Protein AF-A0AA44MPT1-F1 (afdb_monomer)

Nearest PDB structures (foldseek):
  7z4w-assembly1_A  TM=2.259E-01  e=3.361E-01  Bacillus subtilis
  7jph-assembly1_B  TM=2.756E-01  e=2.831E+00  Ebola virus - Mayinga, Zaire, 1976
  8php-assembly1_A  TM=2.235E-01  e=1.874E+00  Borreliella burgdorferi B31
  5fhc-assembly1_J  TM=2.282E-01  e=3.726E+00  Ebola virus - Mayinga, Zaire, 1976

Mean predicted aligned error: 4.06 Å

Radius of gyration: 14.82 Å; Cα contacts (8 Å, |Δi|>4): 93; chains: 1; bounding box: 38×26×35 Å

InterPro domains:
  IPR043519 Nucleotidyltransferase superfamily [G3DSA:3.30.460.10] (4-99)
  IPR043519 Nucleotidyltransferase superfamily [SSF81301] (7-92)

Sequence (99 aa):
MLWHADLAAEVQDRIEGRSWSASELLVTSRAKSQDTLLAKLRRRPYLQLNTIQDIAGVRIDADLLLGEQTRLAREIADHFGADQPAIHDLRDHPHAGYR

Organism: Streptococcus pneumoniae (NCBI:txid1313)

Secondary structure (DSSP, 8-state):
-HHHHHHHHHHHHHHHTS--SSSS-EEEEEEPPHHHHHHHHHH-TT--GGG-STTEEEEEE----HHHHHHHHHHHHHHTT--GGG----SSS-BTTB-

pLDDT: mean 91.45, std 5.15, range [66.94, 97.38]

Structure (mmCIF, N/CA/C/O backbone):
data_AF-A0AA44MPT1-F1
#
_entry.id   AF-A0AA44MPT1-F1
#
loop_
_atom_site.group_PDB
_atom_site.id
_atom_site.type_symbol
_atom_site.label_atom_id
_atom_site.label_alt_id
_atom_site.label_comp_id
_atom_site.label_asym_id
_atom_site.label_entity_id
_atom_site.label_seq_id
_atom_site.pdbx_PDB_ins_code
_atom_site.Cartn_x
_atom_site.Cartn_y
_atom_site.Cartn_z
_atom_site.occupancy
_atom_site.B_iso_or_equiv
_atom_site.auth_seq_id
_atom_site.auth_comp_id
_atom_site.auth_asym_id
_atom_site.auth_atom_id
_atom_site.pdbx_PDB_model_num
ATOM 1 N N . MET A 1 1 ? -3.542 -0.818 18.376 1.00 66.94 1 MET A N 1
ATOM 2 C CA . MET A 1 1 ? -2.936 -0.246 17.151 1.00 66.94 1 MET A CA 1
ATOM 3 C C . MET A 1 1 ? -1.491 -0.665 16.950 1.00 66.94 1 MET A C 1
ATOM 5 O O . MET A 1 1 ? -1.153 -0.864 15.796 1.00 66.94 1 MET A O 1
ATOM 9 N N . LEU A 1 2 ? -0.696 -0.862 18.016 1.00 77.75 2 LEU A N 1
ATOM 10 C CA . LEU A 1 2 ? 0.694 -1.344 17.922 1.00 77.75 2 LEU A CA 1
ATOM 11 C C . LEU A 1 2 ? 0.865 -2.528 16.963 1.00 77.75 2 LEU A C 1
ATOM 13 O O . LEU A 1 2 ? 1.561 -2.373 15.977 1.00 77.75 2 LEU A O 1
ATOM 17 N N . TRP A 1 3 ? 0.082 -3.601 17.120 1.00 90.06 3 TRP A N 1
ATOM 18 C CA . TRP A 1 3 ? 0.169 -4.762 16.222 1.00 90.06 3 TRP A CA 1
ATOM 19 C C . TRP A 1 3 ? 0.052 -4.436 14.719 1.00 90.06 3 TRP A C 1
ATOM 21 O O . TRP A 1 3 ? 0.759 -5.016 13.909 1.00 90.06 3 TRP A O 1
ATOM 31 N N . HIS A 1 4 ? -0.815 -3.493 14.326 1.00 91.94 4 HIS A N 1
ATOM 32 C CA . HIS A 1 4 ? -0.952 -3.109 12.913 1.00 91.94 4 HIS A CA 1
ATOM 33 C C . HIS A 1 4 ? 0.223 -2.252 12.431 1.00 91.94 4 HIS A C 1
ATOM 35 O O . HIS A 1 4 ? 0.529 -2.256 11.244 1.00 91.94 4 HIS A O 1
ATOM 41 N N . ALA A 1 5 ? 0.849 -1.490 13.333 1.00 92.56 5 ALA A N 1
ATOM 42 C CA . ALA A 1 5 ? 2.070 -0.756 13.026 1.00 92.56 5 ALA A CA 1
ATOM 43 C C . ALA A 1 5 ? 3.248 -1.72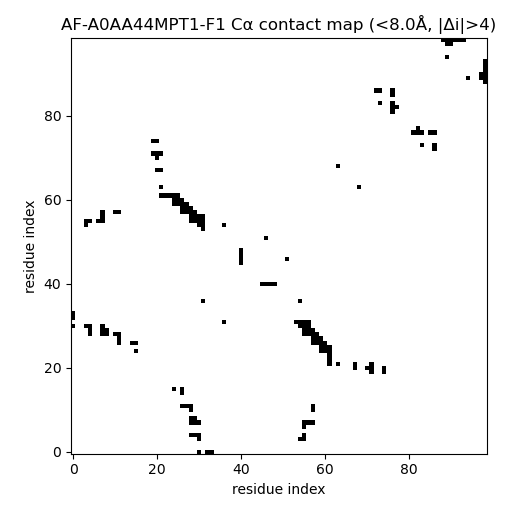5 12.878 1.00 92.56 5 ALA A C 1
ATOM 45 O O . ALA A 1 5 ? 3.959 -1.635 11.886 1.00 92.56 5 ALA A O 1
ATOM 46 N N . ASP A 1 6 ? 3.370 -2.690 13.792 1.00 95.50 6 ASP A N 1
ATOM 47 C CA . ASP A 1 6 ? 4.399 -3.733 13.755 1.00 95.50 6 ASP A CA 1
ATOM 48 C C . ASP A 1 6 ? 4.269 -4.581 12.482 1.00 95.50 6 ASP A C 1
ATOM 50 O O . ASP A 1 6 ? 5.249 -4.781 11.773 1.00 95.50 6 ASP A O 1
ATOM 54 N N . LEU A 1 7 ? 3.044 -4.987 12.122 1.00 95.31 7 LEU A N 1
ATOM 55 C CA . LEU A 1 7 ? 2.773 -5.695 10.869 1.00 95.31 7 LEU A CA 1
ATOM 56 C C . LEU A 1 7 ? 3.169 -4.862 9.642 1.00 95.31 7 LEU A C 1
ATOM 58 O O . LEU A 1 7 ? 3.772 -5.385 8.711 1.00 95.31 7 LEU A O 1
ATOM 62 N N . ALA A 1 8 ? 2.814 -3.573 9.612 1.00 96.19 8 ALA A N 1
ATOM 63 C CA . ALA A 1 8 ? 3.145 -2.713 8.479 1.00 96.19 8 ALA A CA 1
ATOM 64 C C . ALA A 1 8 ? 4.665 -2.511 8.346 1.00 96.19 8 ALA A C 1
ATOM 66 O O . ALA A 1 8 ? 5.173 -2.513 7.226 1.00 96.19 8 ALA A O 1
ATOM 67 N N . ALA A 1 9 ? 5.376 -2.378 9.470 1.00 96.50 9 ALA A N 1
ATOM 68 C CA . ALA A 1 9 ? 6.832 -2.285 9.506 1.00 96.50 9 ALA A CA 1
ATOM 69 C C . ALA A 1 9 ? 7.490 -3.588 9.030 1.00 96.50 9 ALA A C 1
ATOM 71 O O . ALA A 1 9 ? 8.348 -3.552 8.158 1.00 96.50 9 ALA A O 1
ATOM 72 N N . GLU A 1 10 ? 7.016 -4.747 9.496 1.00 96.88 10 GLU A N 1
ATOM 73 C CA . GLU A 1 10 ? 7.530 -6.047 9.050 1.00 96.88 10 GLU A CA 1
ATOM 74 C C . GLU A 1 10 ? 7.349 -6.249 7.536 1.00 96.88 10 GLU A C 1
ATOM 76 O O . GLU A 1 10 ? 8.241 -6.750 6.852 1.00 96.88 10 GLU A O 1
ATOM 81 N N . VAL A 1 11 ? 6.198 -5.849 6.984 1.00 96.81 11 VAL A N 1
ATOM 82 C CA . VAL A 1 11 ? 5.956 -5.915 5.535 1.00 96.81 11 VAL A CA 1
ATOM 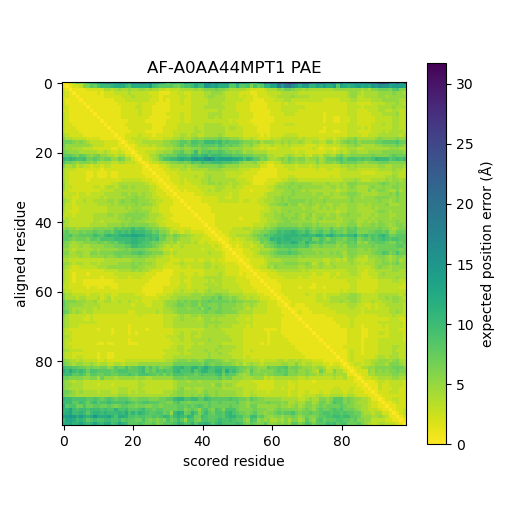83 C C . VAL A 1 11 ? 6.878 -4.956 4.779 1.00 96.81 11 VAL A C 1
ATOM 85 O O . VAL A 1 11 ? 7.389 -5.338 3.727 1.00 96.81 11 VAL A O 1
ATOM 88 N N . GLN A 1 12 ? 7.123 -3.749 5.301 1.00 97.38 12 GLN A N 1
ATOM 89 C CA . GLN A 1 12 ? 8.099 -2.820 4.726 1.00 97.38 12 GLN A CA 1
ATOM 90 C C . GLN A 1 12 ? 9.501 -3.444 4.694 1.00 97.38 12 GLN A C 1
ATOM 92 O O . GLN A 1 12 ? 10.087 -3.506 3.616 1.00 97.38 12 GLN A O 1
ATOM 97 N N . ASP A 1 13 ? 9.989 -3.986 5.812 1.00 96.88 13 ASP A N 1
ATOM 98 C CA . ASP A 1 13 ? 11.320 -4.602 5.904 1.00 96.88 13 ASP A CA 1
ATOM 99 C C . ASP A 1 13 ? 11.483 -5.766 4.913 1.00 96.88 13 ASP A C 1
ATOM 101 O O . ASP A 1 13 ? 12.521 -5.919 4.267 1.00 96.88 13 ASP A O 1
ATOM 105 N N . ARG A 1 14 ? 10.438 -6.588 4.742 1.00 96.50 14 ARG A N 1
ATOM 106 C CA . ARG A 1 14 ? 10.438 -7.683 3.757 1.00 96.50 14 ARG A CA 1
ATOM 107 C C . ARG A 1 14 ? 10.515 -7.177 2.319 1.00 96.50 14 ARG A C 1
ATOM 109 O O . ARG A 1 14 ? 11.157 -7.822 1.491 1.00 96.50 14 ARG A O 1
ATOM 116 N N . ILE A 1 15 ? 9.854 -6.058 2.017 1.00 96.12 15 ILE A N 1
ATOM 117 C CA . ILE A 1 15 ? 9.907 -5.447 0.687 1.00 96.12 15 ILE A CA 1
ATOM 118 C C . ILE A 1 15 ? 11.284 -4.820 0.452 1.00 96.12 15 ILE A C 1
ATOM 120 O O . ILE A 1 15 ? 11.884 -5.063 -0.590 1.00 96.12 15 ILE A O 1
ATOM 124 N N . GLU A 1 16 ? 11.830 -4.084 1.416 1.00 95.19 16 GLU A N 1
ATOM 125 C CA . GLU A 1 16 ? 13.158 -3.465 1.305 1.00 95.19 16 GLU A CA 1
ATOM 126 C C . GLU A 1 16 ? 14.296 -4.499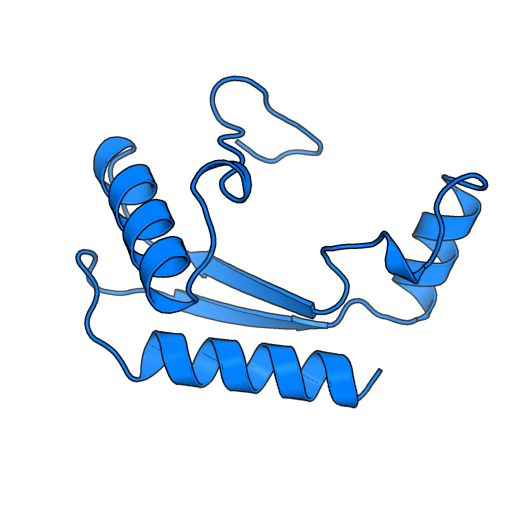 1.246 1.00 95.19 16 GLU A C 1
ATOM 128 O O . GLU A 1 16 ? 15.292 -4.295 0.554 1.00 95.19 16 GLU A O 1
ATOM 133 N N . GLY A 1 17 ? 14.142 -5.642 1.920 1.00 93.44 17 GLY A N 1
ATOM 134 C CA . GLY A 1 17 ? 15.142 -6.711 1.974 1.00 93.44 17 GLY A CA 1
ATOM 135 C C . GLY A 1 17 ? 15.282 -7.548 0.697 1.00 93.44 17 GLY A C 1
ATOM 136 O O . GLY A 1 17 ? 16.056 -8.509 0.683 1.00 93.44 17 GLY A O 1
ATOM 137 N N . ARG A 1 18 ? 14.540 -7.231 -0.370 1.00 92.19 18 ARG A N 1
ATOM 138 C CA . ARG A 1 18 ? 14.493 -8.014 -1.610 1.00 92.19 18 ARG A CA 1
ATOM 139 C C . ARG A 1 18 ? 14.710 -7.142 -2.846 1.00 92.19 18 ARG A C 1
ATOM 141 O O . ARG A 1 18 ? 14.316 -5.985 -2.899 1.00 92.19 18 ARG A O 1
ATOM 148 N N . SER A 1 19 ? 15.303 -7.737 -3.881 1.00 92.81 19 SER A N 1
ATOM 149 C CA . SER A 1 19 ? 15.357 -7.146 -5.221 1.00 92.81 19 SER A CA 1
ATOM 150 C C . SER A 1 19 ? 14.065 -7.409 -5.996 1.00 92.81 19 SER A C 1
ATOM 152 O O . SER A 1 19 ? 13.616 -8.554 -6.083 1.00 92.81 19 SER A O 1
ATOM 154 N N . TRP A 1 20 ? 13.520 -6.351 -6.590 1.00 94.81 20 TRP A N 1
ATOM 155 C CA . TRP A 1 20 ? 12.306 -6.365 -7.406 1.00 94.81 20 TRP A CA 1
ATOM 156 C C . TRP A 1 20 ? 12.636 -6.053 -8.864 1.00 94.81 20 TRP A C 1
ATOM 158 O O . TRP A 1 20 ? 13.742 -5.611 -9.183 1.00 94.81 20 TRP A O 1
ATOM 168 N N . SER A 1 21 ? 11.667 -6.234 -9.761 1.00 91.25 21 SER A N 1
ATOM 169 C CA . SER A 1 21 ? 11.797 -5.799 -11.160 1.00 91.25 21 SER A CA 1
ATOM 170 C C . SER A 1 21 ? 12.012 -4.288 -11.336 1.00 91.25 21 SER A C 1
ATOM 172 O O . SER A 1 21 ? 12.489 -3.871 -12.389 1.00 91.25 21 SER A O 1
ATOM 174 N N . ALA A 1 22 ? 11.690 -3.490 -10.316 1.00 89.88 22 ALA A N 1
ATOM 175 C CA . ALA A 1 22 ? 11.903 -2.051 -10.259 1.00 89.88 22 ALA A CA 1
ATOM 176 C C . ALA A 1 22 ? 13.073 -1.692 -9.328 1.00 89.88 22 ALA A C 1
ATOM 178 O O . ALA A 1 22 ? 13.231 -2.281 -8.256 1.00 89.88 22 ALA A O 1
ATOM 179 N N . SER A 1 23 ? 13.871 -0.702 -9.730 1.00 84.75 23 SER A N 1
ATOM 180 C CA . SER A 1 23 ? 14.935 -0.111 -8.912 1.00 84.75 23 SER A CA 1
ATOM 181 C C . SER A 1 23 ? 14.431 1.097 -8.118 1.00 84.75 23 SER A C 1
ATOM 183 O O . SER A 1 23 ? 13.43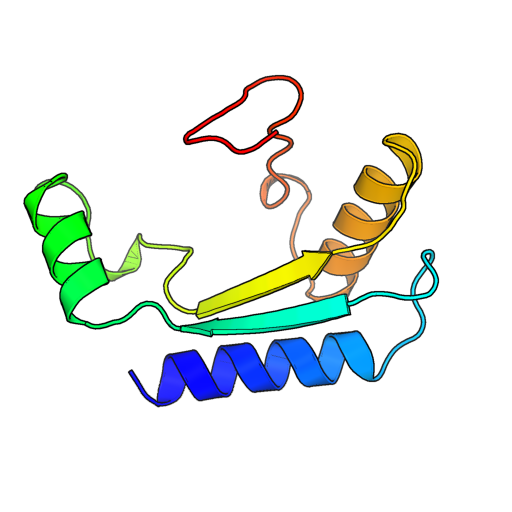5 1.709 -8.490 1.00 84.75 23 SER A O 1
ATOM 185 N N . GLU A 1 24 ? 15.147 1.455 -7.047 1.00 88.81 24 GLU A N 1
ATOM 186 C CA . GLU A 1 24 ? 14.937 2.706 -6.291 1.00 88.81 24 GLU A CA 1
ATOM 187 C C . GLU A 1 24 ? 13.528 2.866 -5.689 1.00 88.81 24 GLU A C 1
ATOM 189 O O . GLU A 1 24 ? 12.918 3.932 -5.735 1.00 88.81 24 GLU A O 1
ATOM 194 N N . LEU A 1 25 ? 13.005 1.793 -5.091 1.00 94.69 25 LEU A N 1
ATOM 195 C CA . LEU A 1 25 ? 11.727 1.836 -4.386 1.00 94.69 25 LEU A CA 1
ATOM 196 C C . LEU A 1 25 ? 11.841 2.656 -3.095 1.00 94.69 25 LEU A C 1
ATOM 198 O O . LEU A 1 25 ? 12.615 2.307 -2.202 1.00 94.69 25 LEU A O 1
ATOM 202 N N . LEU A 1 26 ? 11.013 3.690 -2.952 1.00 96.25 26 LEU A N 1
ATOM 203 C CA . LEU A 1 26 ? 10.768 4.332 -1.666 1.00 96.25 26 LEU A CA 1
ATOM 204 C C . LEU A 1 26 ? 9.596 3.627 -0.982 1.00 96.25 26 LEU A C 1
ATOM 206 O O . LEU A 1 26 ? 8.439 3.802 -1.368 1.00 96.25 26 LEU A O 1
ATOM 210 N N . VAL A 1 27 ? 9.897 2.828 0.040 1.00 96.94 27 VAL A N 1
ATOM 211 C CA . VAL A 1 27 ? 8.895 2.072 0.794 1.00 96.94 27 VAL A CA 1
ATOM 212 C C . VAL A 1 27 ? 8.589 2.800 2.100 1.00 96.94 27 VAL A C 1
ATOM 214 O O . VAL A 1 27 ? 9.481 3.214 2.833 1.00 96.94 27 VAL A O 1
ATOM 217 N N . THR A 1 28 ? 7.307 2.992 2.396 1.00 97.25 28 THR A N 1
ATOM 218 C CA . THR A 1 28 ? 6.856 3.584 3.661 1.00 97.25 28 THR A CA 1
ATOM 219 C C . THR A 1 28 ? 5.697 2.789 4.237 1.00 97.25 28 THR A C 1
ATOM 221 O O . THR A 1 28 ? 4.770 2.408 3.523 1.00 97.25 28 THR A O 1
ATOM 224 N N . SER A 1 29 ? 5.717 2.552 5.544 1.00 96.31 29 SER A N 1
ATOM 225 C CA . SER A 1 29 ? 4.639 1.876 6.261 1.00 96.31 29 SER A CA 1
ATOM 226 C C . SER A 1 29 ? 3.842 2.841 7.131 1.00 96.31 29 SER A C 1
ATOM 228 O O . SER A 1 29 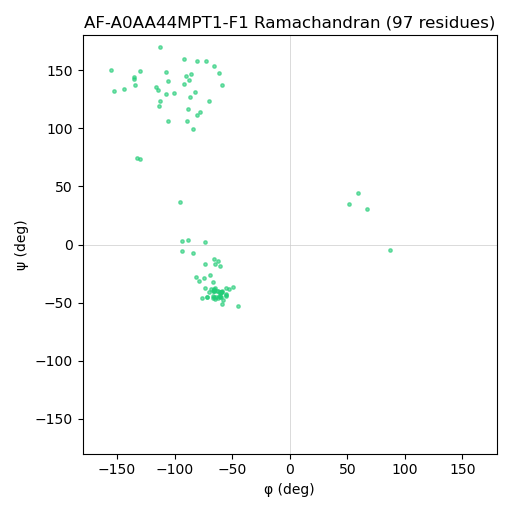? 4.336 3.846 7.650 1.00 96.31 29 SER A O 1
ATOM 230 N N . ARG A 1 30 ? 2.551 2.546 7.288 1.00 93.88 30 ARG A N 1
ATOM 231 C CA . ARG A 1 30 ? 1.663 3.290 8.176 1.00 93.88 30 ARG A CA 1
ATOM 232 C C . ARG A 1 30 ? 0.524 2.411 8.671 1.00 93.88 30 ARG A C 1
ATOM 234 O O . ARG A 1 30 ? -0.226 1.837 7.886 1.00 93.88 30 ARG A O 1
ATOM 241 N N . ALA A 1 31 ? 0.289 2.450 9.979 1.00 94.44 31 ALA A N 1
ATOM 242 C CA . ALA A 1 31 ? -0.995 2.061 10.545 1.00 94.44 31 ALA A CA 1
ATOM 243 C C . ALA A 1 31 ? -1.959 3.255 10.585 1.00 94.44 31 ALA A C 1
ATOM 245 O O . ALA A 1 31 ? -1.584 4.399 10.877 1.00 94.44 31 ALA A O 1
ATOM 246 N N . LYS A 1 32 ? -3.238 3.005 10.303 1.00 91.19 32 LYS A N 1
ATOM 247 C CA . LYS A 1 32 ? -4.296 4.006 10.480 1.00 91.19 32 LYS A CA 1
ATOM 248 C C . LYS A 1 32 ? -4.376 4.392 11.964 1.00 91.19 32 LYS A C 1
ATOM 250 O O . LYS A 1 32 ? -4.107 3.560 12.812 1.00 91.19 32 LYS A O 1
ATOM 255 N N . SER A 1 33 ? -4.727 5.628 12.322 1.00 91.12 33 SER A N 1
ATOM 256 C CA . SER A 1 33 ? -4.942 5.956 13.745 1.00 91.12 33 SER A CA 1
ATOM 257 C C . SER A 1 33 ? -6.331 5.510 14.207 1.00 91.12 33 SER A C 1
ATOM 259 O O . SER A 1 33 ? -7.248 5.387 13.388 1.00 91.12 33 SER A O 1
ATOM 261 N N . GLN A 1 34 ? -6.508 5.315 15.517 1.00 91.81 34 GLN A N 1
ATOM 262 C CA . GLN A 1 34 ? -7.818 5.014 16.105 1.00 91.81 34 GLN A CA 1
ATOM 263 C C . GLN A 1 34 ? -8.859 6.081 15.736 1.00 91.81 34 GLN A C 1
ATOM 265 O O . GLN A 1 34 ? -9.954 5.732 15.301 1.00 91.81 34 GLN A O 1
ATOM 270 N N . ASP A 1 35 ? -8.500 7.364 15.811 1.00 92.81 35 ASP A N 1
ATOM 271 C CA . ASP A 1 35 ? -9.404 8.464 15.453 1.00 92.81 35 ASP A CA 1
ATOM 272 C C . ASP A 1 35 ? -9.810 8.423 13.979 1.00 92.81 35 ASP A C 1
ATOM 274 O O . ASP A 1 35 ? -10.978 8.611 13.637 1.00 92.81 35 ASP A O 1
ATOM 278 N N . THR A 1 36 ? -8.865 8.103 13.091 1.00 90.69 36 THR A N 1
ATOM 279 C CA . THR A 1 36 ? -9.145 7.991 11.654 1.00 90.69 36 THR A CA 1
ATOM 280 C C . THR A 1 36 ? -10.050 6.786 11.361 1.00 90.69 36 THR A C 1
ATOM 282 O O . THR A 1 36 ? -10.937 6.872 10.510 1.00 90.69 36 THR A O 1
ATOM 285 N N . LEU A 1 37 ? -9.860 5.661 12.063 1.00 91.56 37 LEU A N 1
ATOM 286 C CA . LEU A 1 37 ? -10.749 4.497 11.967 1.00 91.56 37 LEU A CA 1
ATOM 287 C C . LEU A 1 37 ? -12.154 4.828 12.471 1.00 91.56 37 LEU A C 1
ATOM 289 O O . LEU A 1 37 ? -13.130 4.532 11.786 1.00 91.56 37 LEU A O 1
ATOM 293 N N . LEU A 1 38 ? -12.262 5.502 13.617 1.00 92.38 38 LEU A N 1
ATOM 294 C CA . LEU A 1 38 ? -13.543 5.917 14.180 1.00 92.38 38 LEU A CA 1
ATOM 295 C C . LEU A 1 38 ? -14.284 6.871 13.236 1.00 92.38 38 LEU A C 1
ATOM 297 O O . LEU A 1 38 ? -15.475 6.688 12.987 1.00 92.38 38 LEU A O 1
ATOM 301 N N . ALA A 1 39 ? -13.585 7.846 12.652 1.00 92.38 39 ALA A N 1
ATOM 302 C CA . ALA A 1 39 ? -14.149 8.737 11.642 1.00 92.38 39 ALA A CA 1
ATOM 303 C C . ALA A 1 39 ? -14.634 7.967 10.399 1.00 92.38 39 ALA A C 1
ATOM 305 O O . ALA A 1 39 ? -15.725 8.236 9.889 1.00 92.38 39 ALA A O 1
ATOM 306 N N . LYS A 1 40 ? -13.866 6.969 9.934 1.00 90.06 40 LYS A N 1
ATOM 307 C CA . LYS A 1 40 ? -14.240 6.107 8.799 1.00 90.06 40 LYS A CA 1
ATOM 308 C C . LYS A 1 40 ? -15.508 5.299 9.092 1.00 90.06 40 LYS A C 1
ATOM 310 O O . LYS A 1 40 ? -16.406 5.291 8.253 1.00 90.06 40 LYS A O 1
ATOM 315 N N . LEU A 1 41 ? -15.597 4.679 10.270 1.00 92.06 41 LEU A N 1
ATOM 316 C CA . LEU A 1 41 ? -16.762 3.897 10.702 1.00 92.06 41 LEU A CA 1
ATOM 317 C C . LEU A 1 41 ? -18.004 4.777 10.893 1.00 92.06 41 LEU A C 1
ATOM 319 O O . LEU A 1 41 ? -19.086 4.417 10.445 1.00 92.06 41 LEU A O 1
ATOM 323 N N . ARG A 1 42 ? -17.852 5.981 11.459 1.00 93.56 42 ARG A N 1
ATOM 324 C CA . ARG A 1 42 ? -18.957 6.948 11.588 1.00 93.56 42 ARG A CA 1
ATOM 325 C C . ARG A 1 42 ? -19.502 7.405 10.235 1.00 93.56 42 ARG A C 1
ATOM 327 O O . ARG A 1 42 ? -20.711 7.522 10.079 1.00 93.56 42 ARG A O 1
ATOM 334 N N . ARG A 1 43 ? -18.631 7.633 9.242 1.00 91.81 43 ARG A N 1
ATOM 335 C CA . ARG A 1 43 ? -19.046 8.000 7.874 1.00 91.81 43 ARG A CA 1
ATOM 336 C C . ARG A 1 43 ? -19.730 6.843 7.136 1.00 91.81 43 ARG A C 1
ATOM 338 O O . ARG A 1 43 ? -20.482 7.080 6.196 1.00 91.81 43 ARG A O 1
ATOM 345 N N . ARG A 1 44 ? -19.425 5.597 7.507 1.00 90.50 44 ARG A N 1
ATOM 346 C CA . ARG A 1 44 ? -19.879 4.370 6.833 1.00 90.50 44 ARG A CA 1
ATOM 347 C C . ARG A 1 44 ? -20.405 3.381 7.884 1.00 90.50 44 ARG A C 1
ATOM 349 O O . ARG A 1 44 ? -19.724 2.401 8.171 1.00 90.50 44 ARG A O 1
ATOM 356 N N . PRO A 1 45 ? -21.604 3.612 8.447 1.00 86.06 45 PRO A N 1
ATOM 357 C CA . PRO A 1 45 ? -22.108 2.852 9.597 1.00 86.06 45 PRO A CA 1
ATOM 358 C C . PRO A 1 45 ? -22.366 1.364 9.310 1.00 86.06 45 PRO A C 1
ATOM 360 O O . PRO A 1 45 ? -22.453 0.569 10.237 1.00 86.06 45 PRO A O 1
ATOM 363 N N . TYR A 1 46 ? -22.459 0.974 8.037 1.00 91.12 46 TYR A N 1
ATOM 364 C CA . TYR A 1 46 ? -22.596 -0.419 7.599 1.00 91.12 46 TYR A CA 1
ATOM 365 C C . TYR A 1 46 ? -21.256 -1.168 7.484 1.00 91.12 46 TYR A C 1
ATOM 367 O O . TYR A 1 46 ? -21.239 -2.365 7.208 1.00 91.12 46 TYR A O 1
ATOM 375 N N . LEU A 1 47 ? -20.126 -0.475 7.636 1.00 89.50 47 LEU A N 1
ATOM 376 C CA . LEU A 1 47 ? -18.797 -1.054 7.476 1.00 89.50 47 LEU A CA 1
ATOM 377 C C . LEU A 1 47 ? -18.341 -1.675 8.802 1.00 89.50 47 LEU A C 1
ATOM 379 O O . LEU A 1 47 ? -18.328 -0.999 9.829 1.00 89.50 47 LEU A O 1
ATOM 383 N N . GLN A 1 48 ? -17.941 -2.945 8.790 1.00 89.19 48 GLN A N 1
ATOM 384 C CA . GLN A 1 48 ? -17.420 -3.615 9.985 1.00 89.19 48 GLN A CA 1
ATOM 385 C C . GLN A 1 48 ? -15.899 -3.448 10.075 1.00 89.19 48 GLN A C 1
ATOM 387 O O . GLN A 1 48 ? -15.212 -3.443 9.053 1.00 89.19 48 GLN A O 1
ATOM 392 N N . LEU A 1 49 ? -15.345 -3.320 11.284 1.00 86.44 49 LEU A N 1
ATOM 393 C CA . LEU A 1 49 ? -13.906 -3.076 11.477 1.00 86.44 49 LEU A CA 1
ATOM 394 C C . LEU A 1 49 ? -13.024 -4.138 10.797 1.00 86.44 49 LEU A C 1
ATOM 396 O O . LEU A 1 49 ? -12.060 -3.785 10.130 1.00 86.44 49 LEU A O 1
ATOM 400 N N . ASN A 1 50 ? -13.393 -5.416 10.901 1.00 86.25 50 ASN A N 1
ATOM 401 C CA . ASN A 1 50 ? -12.700 -6.545 10.265 1.00 86.25 50 ASN A CA 1
ATOM 402 C C . ASN A 1 50 ? -12.764 -6.541 8.725 1.00 86.25 50 ASN A C 1
ATOM 404 O O . ASN A 1 50 ? -12.040 -7.298 8.092 1.00 86.25 50 ASN A O 1
ATOM 408 N N . THR A 1 51 ? -13.616 -5.710 8.121 1.00 88.56 51 THR A N 1
ATOM 409 C CA . THR A 1 51 ? -13.705 -5.550 6.657 1.00 88.56 51 THR A CA 1
ATOM 410 C C . THR A 1 51 ? -12.837 -4.400 6.137 1.00 88.56 51 THR A C 1
ATOM 412 O O . THR A 1 51 ? -12.736 -4.190 4.929 1.00 88.56 51 THR A O 1
ATOM 415 N N . ILE A 1 52 ? -12.206 -3.625 7.029 1.00 88.56 52 ILE A N 1
ATOM 416 C CA . ILE A 1 52 ? -11.291 -2.548 6.648 1.00 88.56 52 ILE A CA 1
ATOM 417 C C . ILE A 1 52 ? -9.944 -3.162 6.262 1.00 88.56 52 ILE A C 1
ATOM 419 O O . ILE A 1 52 ? -9.238 -3.690 7.111 1.00 88.56 52 ILE A O 1
ATOM 423 N N . GLN A 1 53 ? -9.573 -3.043 4.988 1.00 86.94 53 GLN A N 1
ATOM 424 C CA . GLN A 1 53 ? -8.312 -3.582 4.467 1.00 86.94 53 GLN A CA 1
ATOM 425 C C . GLN A 1 53 ? -7.102 -2.671 4.744 1.00 86.94 53 GLN A C 1
ATOM 427 O O . GLN A 1 53 ? -5.990 -3.148 4.909 1.00 86.94 53 GLN A O 1
ATOM 432 N N . ASP A 1 54 ? -7.309 -1.355 4.856 1.00 88.81 54 ASP A N 1
ATOM 433 C CA . ASP A 1 54 ? -6.253 -0.340 5.006 1.00 88.81 54 ASP A CA 1
ATOM 434 C C . ASP A 1 54 ? -5.983 0.044 6.476 1.00 88.81 54 ASP A C 1
ATOM 436 O O . ASP A 1 54 ? -5.772 1.222 6.793 1.00 88.81 54 ASP A O 1
ATOM 440 N N . ILE A 1 55 ? -6.052 -0.924 7.400 1.00 93.06 55 ILE A N 1
ATOM 441 C CA . ILE A 1 55 ? -5.680 -0.687 8.807 1.00 93.06 55 ILE A CA 1
ATOM 442 C C . ILE A 1 55 ? -4.154 -0.643 8.949 1.00 93.06 55 ILE A C 1
ATOM 444 O O . ILE A 1 55 ? -3.637 0.274 9.588 1.00 93.06 55 ILE A O 1
ATOM 448 N N . ALA A 1 56 ? -3.461 -1.601 8.333 1.00 94.44 56 ALA A N 1
ATOM 449 C CA . ALA A 1 56 ? -2.015 -1.636 8.146 1.00 94.44 56 ALA A CA 1
ATOM 450 C C . ALA A 1 56 ? -1.741 -1.494 6.645 1.00 94.44 56 ALA A C 1
ATOM 452 O O .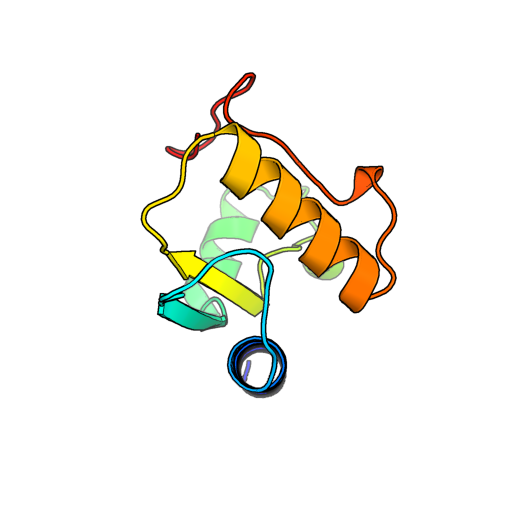 ALA A 1 56 ? -2.287 -2.261 5.856 1.00 94.44 56 ALA A O 1
ATOM 453 N N . GLY A 1 57 ? -0.963 -0.493 6.244 1.00 94.38 57 GLY A N 1
ATOM 454 C CA . GLY A 1 57 ? -0.684 -0.228 4.837 1.00 94.38 57 GLY A CA 1
ATOM 455 C C . GLY A 1 57 ? 0.789 0.053 4.594 1.00 94.38 57 GLY A C 1
ATOM 456 O O . GLY A 1 57 ? 1.436 0.729 5.395 1.00 94.38 57 GLY A O 1
ATOM 457 N N . VAL A 1 58 ? 1.286 -0.438 3.462 1.00 96.50 58 VAL A N 1
ATOM 458 C CA . VAL A 1 58 ? 2.602 -0.105 2.919 1.00 96.50 58 VAL A CA 1
ATOM 459 C C . VAL A 1 58 ? 2.402 0.597 1.584 1.00 96.50 58 VAL A C 1
ATOM 461 O O . VAL A 1 58 ? 1.565 0.190 0.776 1.00 96.50 58 VAL A O 1
ATOM 464 N N . ARG A 1 59 ? 3.138 1.685 1.378 1.00 95.44 59 ARG A N 1
ATOM 465 C CA . ARG A 1 59 ? 3.153 2.475 0.154 1.00 95.44 59 ARG A CA 1
ATOM 466 C C . ARG A 1 59 ? 4.527 2.360 -0.481 1.00 95.44 59 ARG A C 1
ATOM 468 O O . ARG A 1 59 ? 5.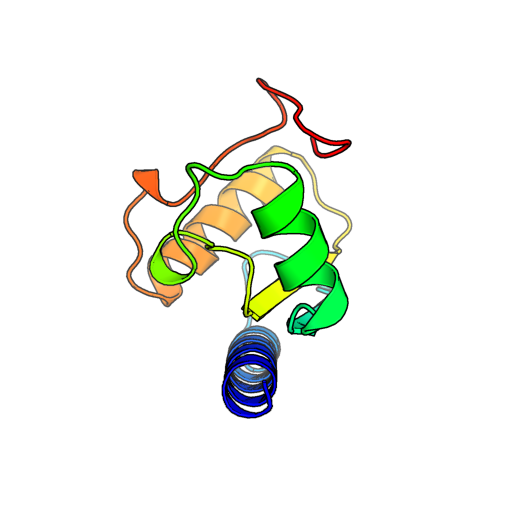535 2.516 0.201 1.00 95.44 59 ARG A O 1
ATOM 475 N N . ILE A 1 60 ? 4.527 2.114 -1.783 1.00 95.75 60 ILE A N 1
ATOM 476 C CA . ILE A 1 60 ? 5.720 2.115 -2.617 1.00 95.75 60 ILE A CA 1
ATOM 477 C C . ILE A 1 60 ? 5.580 3.291 -3.573 1.00 95.75 60 ILE A C 1
ATOM 479 O O . ILE A 1 60 ? 4.621 3.343 -4.344 1.00 95.75 60 ILE A O 1
ATOM 483 N N . ASP A 1 61 ? 6.517 4.227 -3.499 1.00 94.88 61 ASP A N 1
ATOM 484 C CA . ASP A 1 61 ? 6.677 5.295 -4.476 1.00 94.88 61 ASP A CA 1
ATOM 485 C C . ASP A 1 61 ? 7.933 4.992 -5.309 1.00 94.88 61 ASP A C 1
ATOM 487 O O . ASP A 1 61 ? 8.994 4.682 -4.767 1.00 94.88 61 ASP A O 1
ATOM 491 N N . ALA A 1 62 ? 7.796 5.027 -6.632 1.00 93.12 62 ALA A N 1
ATOM 492 C CA . ALA A 1 62 ? 8.874 4.755 -7.577 1.00 93.12 62 ALA A CA 1
ATOM 493 C C . ALA A 1 62 ? 8.582 5.454 -8.911 1.00 93.12 62 ALA A C 1
ATOM 495 O O . ALA A 1 62 ? 7.414 5.637 -9.268 1.00 93.12 62 ALA A O 1
ATOM 496 N N . ASP A 1 63 ? 9.631 5.832 -9.643 1.00 94.31 63 ASP A N 1
ATOM 497 C CA . ASP A 1 63 ? 9.501 6.363 -11.002 1.00 94.31 63 ASP A CA 1
ATOM 498 C C . ASP A 1 63 ? 9.417 5.196 -11.991 1.00 94.31 63 ASP A C 1
ATOM 500 O O . ASP A 1 63 ? 10.417 4.549 -12.297 1.00 94.31 63 ASP A O 1
ATOM 504 N N . LEU A 1 64 ? 8.193 4.863 -12.407 1.00 92.88 64 LEU A N 1
ATOM 505 C CA . LEU A 1 64 ? 7.890 3.680 -13.209 1.00 92.88 64 LEU A CA 1
ATOM 506 C C . LEU A 1 64 ? 6.944 4.020 -14.352 1.00 92.88 64 LEU A C 1
ATOM 508 O O . LEU A 1 64 ? 5.970 4.763 -14.197 1.00 92.88 64 LEU A O 1
ATOM 512 N N . LEU A 1 65 ? 7.151 3.361 -15.487 1.00 94.12 65 LEU A N 1
ATOM 513 C CA . LEU A 1 65 ? 6.147 3.290 -16.535 1.00 94.12 65 LEU A CA 1
ATOM 514 C C . LEU A 1 65 ? 4.929 2.494 -16.044 1.00 94.12 65 LEU A C 1
ATOM 516 O O . LEU A 1 65 ? 5.024 1.575 -15.229 1.00 94.12 65 LEU A O 1
ATOM 520 N N . LEU A 1 66 ? 3.758 2.774 -16.619 1.00 91.50 66 LEU A N 1
ATOM 521 C CA . LEU A 1 66 ? 2.501 2.109 -16.242 1.00 91.50 66 LEU A CA 1
ATOM 522 C C . LEU A 1 66 ? 2.572 0.570 -16.349 1.00 91.50 66 LEU A C 1
ATOM 524 O O . LEU A 1 66 ? 2.013 -0.157 -15.520 1.00 91.50 66 LEU A O 1
ATOM 528 N N . GLY A 1 67 ? 3.274 0.054 -17.361 1.00 92.12 67 GLY A N 1
ATOM 529 C CA . GLY A 1 67 ? 3.500 -1.385 -17.513 1.00 92.12 67 GLY A CA 1
ATOM 530 C C . GLY A 1 67 ? 4.361 -1.973 -16.390 1.00 92.12 67 GLY A C 1
ATOM 531 O O . GLY A 1 67 ? 4.061 -3.054 -15.885 1.00 92.12 67 GLY A O 1
ATOM 532 N N . GLU A 1 68 ? 5.382 -1.236 -15.952 1.00 94.56 68 GLU A N 1
ATOM 533 C CA . GLU A 1 68 ? 6.298 -1.633 -14.877 1.00 94.56 68 GLU A CA 1
ATOM 534 C C . GLU A 1 68 ? 5.596 -1.610 -13.520 1.00 94.56 68 GLU A C 1
ATOM 536 O O . GLU A 1 68 ? 5.710 -2.571 -12.765 1.00 94.56 68 GLU A O 1
ATOM 541 N N . GLN A 1 69 ? 4.762 -0.599 -13.262 1.00 93.94 69 GLN A N 1
ATOM 542 C CA . GLN A 1 69 ? 3.903 -0.542 -12.075 1.00 93.94 69 GLN A CA 1
ATOM 543 C C . GLN A 1 69 ? 3.006 -1.789 -11.965 1.00 93.94 69 GLN A C 1
ATOM 545 O O . GLN A 1 69 ? 2.883 -2.389 -10.899 1.00 93.94 69 GLN A O 1
ATOM 550 N N . THR A 1 70 ? 2.411 -2.219 -13.083 1.00 93.88 70 THR A N 1
ATOM 551 C CA . THR A 1 70 ? 1.551 -3.418 -13.127 1.00 93.88 70 THR A CA 1
ATOM 552 C C . THR A 1 70 ? 2.352 -4.690 -12.861 1.00 93.88 70 THR A C 1
ATOM 554 O O . THR A 1 70 ? 1.882 -5.597 -12.174 1.00 93.88 70 THR A O 1
ATOM 557 N N . ARG A 1 71 ? 3.565 -4.772 -13.419 1.00 95.06 71 ARG A N 1
ATOM 558 C CA . ARG A 1 71 ? 4.471 -5.905 -13.218 1.00 95.06 71 ARG A CA 1
ATOM 559 C C . ARG A 1 71 ? 4.912 -6.005 -11.761 1.00 95.06 71 ARG A C 1
ATOM 561 O O . ARG A 1 71 ? 4.813 -7.088 -11.196 1.00 95.06 71 ARG A O 1
ATOM 568 N N . LEU A 1 72 ? 5.316 -4.886 -11.162 1.00 95.50 72 LEU A N 1
ATOM 569 C CA . LEU A 1 72 ? 5.705 -4.810 -9.758 1.00 95.50 72 LEU A CA 1
ATOM 570 C C . LEU A 1 72 ? 4.544 -5.212 -8.837 1.00 95.50 72 LEU A C 1
ATOM 572 O O . LEU A 1 72 ? 4.736 -6.011 -7.928 1.00 95.50 72 LEU A O 1
ATOM 576 N N . ALA A 1 73 ? 3.324 -4.733 -9.107 1.00 95.06 73 ALA A N 1
ATOM 577 C CA . ALA A 1 73 ? 2.142 -5.110 -8.328 1.00 95.06 73 ALA A CA 1
ATOM 578 C C . ALA A 1 73 ? 1.879 -6.627 -8.346 1.00 95.06 73 ALA A C 1
ATOM 580 O O . ALA A 1 73 ? 1.564 -7.210 -7.309 1.00 95.06 73 ALA A O 1
ATOM 581 N N . ARG A 1 74 ? 2.045 -7.276 -9.507 1.00 95.38 74 ARG A N 1
ATOM 582 C CA . ARG A 1 74 ? 1.928 -8.739 -9.637 1.00 95.38 74 ARG A CA 1
ATOM 583 C C . ARG A 1 74 ? 3.041 -9.470 -8.897 1.00 95.38 74 ARG A C 1
ATOM 585 O O . ARG A 1 74 ? 2.754 -10.402 -8.165 1.00 95.38 74 ARG A O 1
ATOM 592 N N . GLU A 1 75 ? 4.281 -9.008 -9.030 1.00 95.75 75 GLU A N 1
ATOM 593 C CA . GLU A 1 75 ? 5.435 -9.597 -8.342 1.00 95.75 75 GLU A CA 1
ATOM 594 C C . GLU A 1 75 ? 5.279 -9.552 -6.812 1.00 95.75 75 GLU A C 1
ATOM 596 O O . GLU A 1 75 ? 5.576 -10.527 -6.122 1.00 95.75 75 GLU A O 1
ATOM 601 N N . ILE A 1 76 ? 4.762 -8.441 -6.279 1.00 95.50 76 ILE A N 1
ATOM 602 C CA . ILE A 1 76 ? 4.460 -8.290 -4.851 1.00 95.50 76 ILE A CA 1
ATOM 603 C C . ILE A 1 76 ? 3.320 -9.225 -4.435 1.00 95.50 76 ILE A C 1
ATOM 605 O O . ILE A 1 76 ? 3.438 -9.899 -3.413 1.00 95.50 76 ILE A O 1
ATOM 609 N N . ALA A 1 77 ? 2.232 -9.291 -5.209 1.00 95.25 77 ALA A N 1
ATOM 610 C CA . ALA A 1 77 ? 1.123 -10.199 -4.919 1.00 95.25 77 ALA A CA 1
ATOM 611 C C . ALA A 1 77 ? 1.597 -11.661 -4.876 1.00 95.25 77 ALA A C 1
ATOM 613 O O . ALA A 1 77 ? 1.359 -12.349 -3.883 1.00 95.25 77 ALA A O 1
ATOM 614 N N . ASP A 1 78 ? 2.363 -12.087 -5.882 1.00 95.00 78 ASP A N 1
ATOM 615 C CA . ASP A 1 78 ? 2.954 -13.424 -5.953 1.00 95.00 78 ASP A CA 1
ATOM 616 C C . ASP A 1 78 ? 3.874 -13.694 -4.751 1.00 95.00 78 ASP A C 1
ATOM 618 O O . ASP A 1 78 ? 3.830 -14.774 -4.160 1.00 95.00 78 ASP A O 1
ATOM 622 N N . HIS A 1 79 ? 4.681 -12.708 -4.334 1.00 94.69 79 HIS A N 1
ATOM 623 C CA . HIS A 1 79 ? 5.571 -12.844 -3.178 1.00 94.69 79 HIS A CA 1
ATOM 624 C C . HIS A 1 79 ? 4.818 -13.128 -1.874 1.00 94.69 79 HIS A C 1
ATOM 626 O O . HIS A 1 79 ? 5.270 -13.951 -1.075 1.00 94.69 79 HIS A O 1
ATOM 632 N N . PHE A 1 80 ? 3.681 -12.465 -1.663 1.00 94.56 80 PHE A N 1
ATOM 633 C CA . PHE A 1 80 ? 2.843 -12.662 -0.480 1.00 94.56 80 PHE A CA 1
ATOM 634 C C . PHE A 1 80 ? 1.805 -13.785 -0.647 1.00 94.56 80 PHE A C 1
ATOM 636 O O . PHE A 1 80 ? 1.018 -14.017 0.269 1.00 94.56 80 PHE A O 1
ATOM 643 N N . GLY A 1 81 ? 1.813 -14.504 -1.776 1.00 94.94 81 GLY A N 1
ATOM 644 C CA . GLY A 1 81 ? 0.870 -15.589 -2.055 1.00 94.94 81 GLY A CA 1
ATOM 645 C C . GLY A 1 81 ? -0.572 -15.110 -2.240 1.00 94.94 81 GLY A C 1
ATOM 646 O O . GLY A 1 81 ? -1.503 -15.830 -1.883 1.00 94.94 81 GLY A O 1
ATOM 647 N N . ALA A 1 82 ? -0.761 -13.887 -2.739 1.00 92.88 82 ALA A N 1
ATOM 648 C CA . ALA A 1 82 ? -2.067 -13.313 -3.032 1.00 92.88 82 ALA A CA 1
ATOM 649 C C . ALA A 1 82 ? -2.481 -13.588 -4.485 1.00 92.88 82 ALA A C 1
ATOM 651 O O . ALA A 1 82 ? -1.685 -13.442 -5.410 1.00 92.88 82 ALA A O 1
ATOM 652 N N . ASP A 1 83 ? -3.752 -13.932 -4.693 1.00 88.81 83 ASP A N 1
ATOM 653 C CA . ASP A 1 83 ? -4.299 -14.154 -6.032 1.00 88.81 83 ASP A CA 1
ATOM 654 C C . ASP A 1 83 ? -4.484 -12.83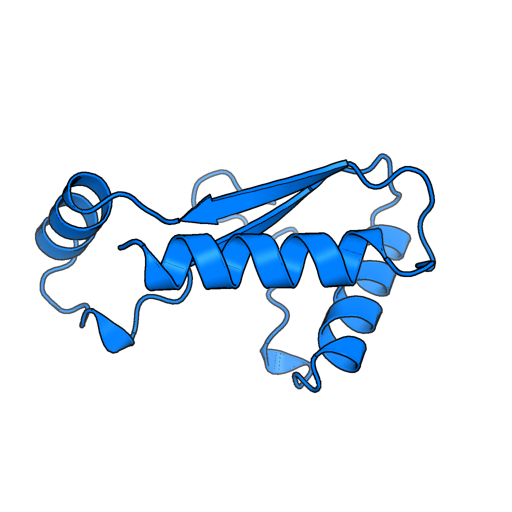4 -6.806 1.00 88.81 83 ASP A C 1
ATOM 656 O O . ASP A 1 83 ? -4.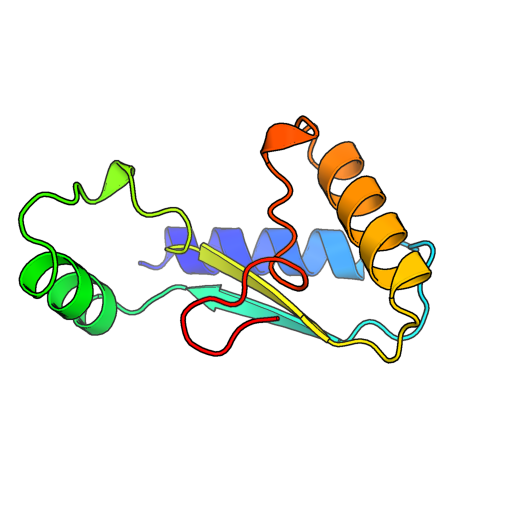678 -11.767 -6.220 1.00 88.81 83 ASP A O 1
ATOM 660 N N . GLN A 1 84 ? -4.540 -12.908 -8.143 1.00 78.19 84 GLN A N 1
ATOM 661 C CA . GLN A 1 84 ? -4.765 -11.736 -9.010 1.00 78.19 84 GLN A CA 1
ATOM 662 C C . GLN A 1 84 ? -5.956 -10.836 -8.617 1.00 78.19 84 GLN A C 1
ATOM 664 O O . GLN A 1 84 ? -5.816 -9.620 -8.749 1.00 78.19 84 GLN A O 1
ATOM 669 N N . PRO A 1 85 ? -7.102 -11.346 -8.112 1.00 85.50 85 PRO A N 1
ATOM 670 C CA . PRO A 1 85 ? -8.208 -10.501 -7.657 1.00 85.50 85 PRO A CA 1
ATOM 671 C C . PRO A 1 85 ? -7.872 -9.565 -6.486 1.00 85.50 85 PRO A C 1
ATOM 673 O O . PRO A 1 85 ? -8.644 -8.646 -6.220 1.00 85.50 85 PRO A O 1
ATOM 676 N N . ALA A 1 86 ? -6.750 -9.778 -5.788 1.00 87.75 86 ALA A N 1
ATOM 677 C CA . ALA A 1 86 ? -6.257 -8.867 -4.756 1.00 87.75 86 ALA A CA 1
ATOM 678 C C . ALA A 1 86 ? -5.656 -7.574 -5.339 1.00 87.75 86 ALA A C 1
ATOM 680 O O . ALA A 1 86 ? -5.482 -6.593 -4.615 1.00 87.75 86 ALA A O 1
ATOM 681 N N . ILE A 1 87 ? -5.339 -7.556 -6.639 1.00 92.19 87 ILE A N 1
ATOM 682 C CA . ILE A 1 87 ? -4.817 -6.377 -7.327 1.00 92.19 87 ILE A CA 1
ATOM 683 C C . ILE A 1 87 ? -5.991 -5.554 -7.852 1.00 92.19 87 ILE A C 1
ATOM 685 O O . ILE A 1 87 ? -6.734 -5.976 -8.738 1.00 92.19 87 ILE A O 1
ATOM 689 N N . HIS A 1 88 ? -6.117 -4.338 -7.333 1.00 90.94 88 HIS A N 1
ATOM 690 C CA . HIS A 1 88 ? -7.079 -3.355 -7.812 1.00 90.94 88 HIS A CA 1
ATOM 691 C C . HIS A 1 88 ? -6.352 -2.273 -8.610 1.00 90.94 88 HIS A C 1
ATOM 693 O O . HIS A 1 88 ? -5.671 -1.427 -8.033 1.00 90.94 88 HIS A O 1
ATOM 699 N N . ASP A 1 89 ? -6.499 -2.303 -9.935 1.00 91.00 89 ASP A N 1
ATOM 700 C CA . ASP A 1 89 ? -5.991 -1.249 -10.816 1.00 91.00 89 ASP A CA 1
ATOM 701 C C . ASP A 1 89 ? -6.968 -0.067 -10.825 1.00 91.00 89 ASP A C 1
ATOM 703 O O . ASP A 1 89 ? -8.102 -0.177 -11.302 1.00 91.00 89 ASP A O 1
ATOM 707 N N . LEU A 1 90 ? -6.547 1.057 -10.248 1.00 91.88 90 LEU A N 1
ATOM 708 C CA . LEU A 1 90 ? -7.378 2.253 -10.109 1.00 91.88 90 LEU A CA 1
ATOM 709 C C . LEU A 1 90 ? -7.185 3.243 -11.268 1.00 91.88 90 LEU A C 1
ATOM 711 O O . LEU A 1 90 ? -7.828 4.293 -11.269 1.00 91.88 90 LEU A O 1
ATOM 715 N N . ARG A 1 91 ? -6.363 2.921 -12.278 1.00 89.12 91 ARG A N 1
ATOM 716 C CA . ARG A 1 91 ? -6.060 3.861 -13.372 1.00 89.12 91 ARG A CA 1
ATOM 717 C C . ARG A 1 91 ? -7.245 3.983 -14.310 1.00 89.12 91 ARG A C 1
ATOM 719 O O . ARG A 1 91 ? -7.568 5.081 -14.759 1.00 89.12 91 ARG A O 1
ATOM 726 N N . ASP A 1 92 ? -7.921 2.856 -14.519 1.00 85.56 92 ASP A N 1
ATOM 727 C CA . ASP A 1 92 ? -9.156 2.759 -15.293 1.00 85.56 92 ASP A CA 1
ATOM 728 C C . ASP A 1 92 ? -10.375 3.228 -14.485 1.00 85.56 92 ASP A C 1
ATOM 730 O O . ASP A 1 92 ? -11.314 3.797 -15.041 1.00 85.56 92 ASP A O 1
ATOM 734 N N . HIS A 1 93 ? -10.351 3.033 -13.159 1.00 87.38 93 HIS A N 1
ATOM 735 C CA . HIS A 1 93 ? -11.444 3.397 -12.250 1.00 87.38 93 HIS A CA 1
ATOM 736 C C . HIS A 1 93 ? -10.939 4.216 -11.046 1.00 87.38 93 HIS A C 1
ATOM 738 O O . HIS A 1 93 ? -10.900 3.702 -9.921 1.00 87.38 93 HIS A O 1
ATOM 744 N N . PRO A 1 94 ? -10.577 5.501 -11.248 1.00 87.94 94 PRO A N 1
ATOM 745 C CA . PRO A 1 94 ? -10.023 6.336 -10.188 1.00 87.94 94 PRO A CA 1
ATOM 746 C C . PRO A 1 94 ? -10.977 6.478 -9.003 1.00 87.94 94 PRO A C 1
ATOM 748 O O . PRO A 1 94 ? -12.175 6.722 -9.164 1.00 87.94 94 PRO A O 1
ATOM 751 N N . HIS A 1 95 ? -10.443 6.389 -7.786 1.00 84.75 95 HIS A N 1
ATOM 752 C CA . HIS A 1 95 ? -11.243 6.477 -6.568 1.00 84.75 95 HIS A CA 1
ATOM 753 C C . HIS A 1 95 ? -10.490 7.203 -5.452 1.00 84.75 95 HIS A C 1
ATOM 755 O O . HIS A 1 95 ? -9.334 6.911 -5.165 1.00 84.75 95 HIS A O 1
ATOM 761 N N . ALA A 1 96 ? -11.168 8.139 -4.777 1.00 77.88 96 ALA A N 1
ATOM 762 C CA . ALA A 1 96 ? -10.638 8.877 -3.623 1.00 77.88 96 ALA A CA 1
ATOM 763 C C . ALA A 1 96 ? -9.257 9.536 -3.854 1.00 77.88 96 ALA A C 1
ATOM 765 O O . ALA A 1 96 ? -8.448 9.616 -2.932 1.00 77.88 96 ALA A O 1
ATOM 766 N N . GLY A 1 97 ? -9.003 10.012 -5.079 1.00 78.56 97 GLY A N 1
ATOM 767 C CA . GLY A 1 97 ? -7.750 10.667 -5.469 1.00 78.56 97 GLY A CA 1
ATOM 768 C C . GLY A 1 97 ? -6.648 9.718 -5.946 1.00 78.56 97 GLY A C 1
ATOM 769 O O . GLY A 1 97 ? -5.619 10.202 -6.409 1.00 78.56 97 GLY A O 1
ATOM 770 N N . TYR A 1 98 ? -6.868 8.403 -5.880 1.00 79.94 98 TYR A N 1
ATOM 771 C CA . TYR A 1 98 ? -5.962 7.401 -6.437 1.00 79.94 98 TYR A CA 1
ATOM 772 C C . TYR A 1 98 ? -6.252 7.153 -7.916 1.00 79.94 98 TYR A C 1
ATOM 774 O O . TYR A 1 98 ? -7.404 7.242 -8.356 1.00 79.94 98 TYR A O 1
ATOM 782 N N . ARG A 1 99 ? -5.175 6.856 -8.641 1.00 81.75 99 ARG A N 1
ATOM 783 C CA . ARG A 1 99 ? -5.117 6.415 -10.030 1.00 81.75 99 ARG A CA 1
ATOM 784 C C . ARG A 1 99 ? -4.191 5.218 -10.035 1.00 81.75 99 ARG A C 1
ATOM 786 O O . ARG A 1 99 ? -3.091 5.346 -9.458 1.00 81.75 99 ARG A O 1
#

Foldseek 3Di:
DVVLQVVLVVLQCVVVVDDFPAPDKDKDKDADDPVRLVVVCVVPVVDDPVNDPRRIDMDIDHDDDPVRVVRRQVVSCVVVVHDPVVDDDCPVPPDPNRD

Solvent-accessible surface area (backbone atoms only — not comparable to full-atom values): 6071 Å² total; per-residue (Å²): 108,66,70,36,36,53,51,13,44,53,53,38,52,58,55,72,74,50,92,61,97,63,75,79,70,47,73,48,55,42,44,58,50,71,68,59,50,52,53,52,36,68,78,34,78,87,58,54,78,91,71,54,76,71,45,41,34,69,47,78,50,60,96,63,56,75,70,52,52,53,49,47,52,50,54,52,31,56,72,73,73,45,60,75,89,78,63,79,77,26,70,90,56,62,53,100,89,45,89